Protein 2Q3I (pdb70)

Structure (mmCIF, N/CA/C/O backbone):
data_2Q3I
#
_entry.id   2Q3I
#
_cell.length_a   50.702
_cell.length_b   50.702
_cell.length_c   67.858
_cell.angle_alpha   90.00
_cell.angle_beta   90.00
_cell.angle_gamma   120.00
#
_symmetry.space_group_name_H-M   'P 3 2 1'
#
loop_
_entity.id
_entity.type
_entity.pdbx_description
1 polymer 'Fusion protein between the Coiled-Coil pocket of HIV GP41 and gcn4-PIQI'
2 polymer D-peptide
3 non-polymer 'CHLORIDE ION'
4 water water
#
loop_
_atom_site.group_PDB
_atom_site.id
_atom_site.type_symbol
_atom_site.label_atom_id
_atom_site.label_alt_id
_atom_site.label_comp_id
_atom_site.label_asym_id
_atom_site.label_entity_id
_atom_site.label_seq_id
_atom_site.pdbx_PDB_ins_code
_atom_site.Cartn_x
_atom_site.Cartn_y
_atom_site.Cartn_z
_atom_site.occupancy
_atom_site.B_iso_or_equiv
_atom_site.auth_seq_id
_atom_site.auth_comp_id
_atom_site.auth_asym_id
_atom_site.auth_atom_id
_atom_site.pdbx_PDB_model_num
ATOM 4 N N . ARG A 1 2 ? 19.032 10.687 65.382 1.00 25.00 1 ARG A N 1
ATOM 5 C CA . ARG A 1 2 ? 19.245 11.585 64.245 1.00 26.54 1 ARG A CA 1
ATOM 6 C C . ARG A 1 2 ? 20.516 11.302 63.453 1.00 23.63 1 ARG A C 1
ATOM 7 O O . ARG A 1 2 ? 20.539 11.454 62.226 1.00 24.65 1 ARG A O 1
ATOM 15 N N . MET A 1 3 ? 21.574 10.892 64.129 1.00 23.12 2 MET A N 1
ATOM 16 C CA . MET A 1 3 ? 22.799 10.631 63.400 1.00 22.72 2 MET A CA 1
ATOM 17 C C . MET A 1 3 ? 22.581 9.508 62.401 1.00 22.62 2 MET A C 1
ATOM 18 O O . MET A 1 3 ? 23.101 9.570 61.295 1.00 20.80 2 MET A O 1
ATOM 23 N N . LYS A 1 4 ? 21.853 8.469 62.801 1.00 23.05 3 LYS A N 1
ATOM 24 C CA . LYS A 1 4 ? 21.597 7.358 61.880 1.00 23.70 3 LYS A CA 1
ATOM 25 C C . LYS A 1 4 ? 20.787 7.827 60.665 1.00 23.91 3 LYS A C 1
ATOM 26 O O . LYS A 1 4 ? 21.059 7.399 59.527 1.00 23.11 3 LYS A O 1
ATOM 32 N N . GLN A 1 5 ? 19.808 8.711 60.875 1.00 23.06 4 GLN A N 1
ATOM 33 C CA . GLN A 1 5 ? 19.000 9.203 59.754 1.00 24.64 4 GLN A CA 1
ATOM 34 C 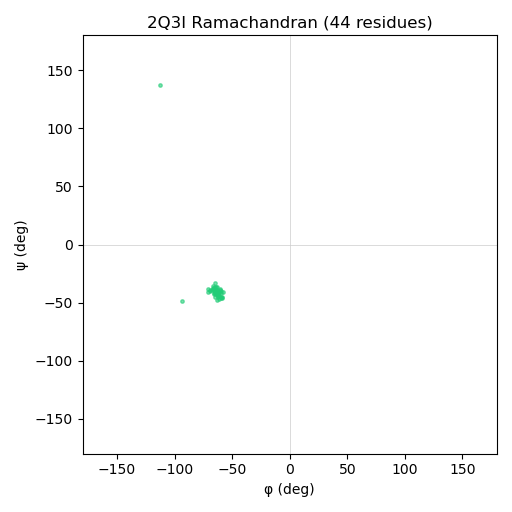C . GLN A 1 5 ? 19.873 10.004 58.787 1.00 22.37 4 GLN A C 1
ATOM 35 O O . GLN A 1 5 ? 19.768 9.843 57.554 1.00 23.03 4 GLN A O 1
ATOM 41 N N . ILE A 1 6 ? 20.775 10.827 59.338 1.00 20.19 5 ILE A N 1
ATOM 42 C CA . ILE A 1 6 ? 21.714 11.577 58.504 1.00 19.24 5 ILE A CA 1
ATOM 43 C C . ILE A 1 6 ? 22.622 10.631 57.728 1.00 18.88 5 ILE A C 1
ATOM 44 O O . ILE A 1 6 ? 22.842 10.834 56.545 1.00 19.23 5 ILE A O 1
ATOM 49 N N . GLU A 1 7 ? 23.157 9.607 58.401 1.00 17.49 6 GLU A N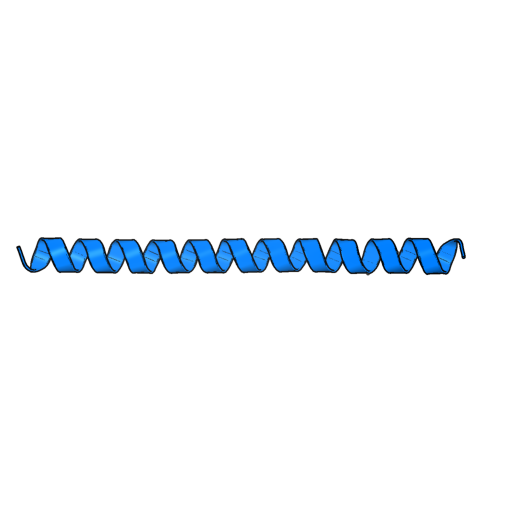 1
ATOM 50 C CA . GLU A 1 7 ? 24.041 8.653 57.750 1.00 17.58 6 GLU A CA 1
ATOM 51 C C . GLU A 1 7 ? 23.318 7.905 56.637 1.00 17.66 6 GLU A C 1
ATOM 52 O O . GLU A 1 7 ? 23.875 7.737 55.552 1.00 18.42 6 GLU A O 1
ATOM 58 N N . ASP A 1 8 ? 22.092 7.462 56.891 1.00 19.77 7 ASP A N 1
ATOM 59 C CA . ASP A 1 8 ? 21.371 6.728 55.858 1.00 21.08 7 ASP A CA 1
ATOM 60 C C . ASP A 1 8 ? 21.101 7.618 54.657 1.00 22.00 7 ASP A C 1
ATOM 61 O O . ASP A 1 8 ? 21.173 7.146 53.519 1.00 22.18 7 ASP A O 1
ATOM 66 N N . LYS A 1 9 ? 20.818 8.897 54.899 1.00 20.29 8 LYS A N 1
ATOM 67 C CA . LYS A 1 9 ? 20.553 9.822 53.786 1.00 21.91 8 LYS A CA 1
ATOM 68 C C . LYS A 1 9 ? 21.825 10.088 52.982 1.00 20.40 8 LYS A C 1
ATOM 69 O O . LYS A 1 9 ? 21.802 10.192 51.736 1.00 21.26 8 LYS A O 1
ATOM 75 N N . ILE A 1 10 ? 22.945 10.221 53.676 1.00 18.81 9 ILE A N 1
ATOM 76 C CA . ILE A 1 10 ? 24.207 10.420 52.976 1.00 17.67 9 ILE A CA 1
ATOM 77 C C . ILE A 1 10 ? 24.510 9.199 52.081 1.00 19.37 9 ILE A C 1
ATOM 78 O O . ILE A 1 10 ? 24.925 9.355 50.956 1.00 18.83 9 ILE A O 1
ATOM 83 N N . GLU A 1 11 ? 24.264 7.988 52.580 1.00 19.40 10 GLU A N 1
ATOM 84 C CA . GLU A 1 11 ? 24.540 6.809 51.748 1.00 21.12 10 GLU A CA 1
ATOM 85 C C . GLU A 1 11 ? 23.605 6.803 50.522 1.00 21.66 10 GLU A C 1
ATOM 86 O O . GLU A 1 11 ? 24.028 6.452 49.410 1.00 22.38 10 GLU A O 1
ATOM 92 N N . GLU A 1 12 ? 22.361 7.238 50.695 1.00 21.48 11 GLU A N 1
ATOM 93 C CA . GLU A 1 12 ? 21.419 7.318 49.577 1.00 23.32 11 GLU A CA 1
ATOM 94 C C . GLU A 1 12 ? 21.874 8.349 48.536 1.00 22.99 11 GLU A C 1
ATOM 95 O O . GLU A 1 12 ? 21.725 8.122 47.312 1.00 24.65 11 GLU A O 1
ATOM 101 N N . ILE A 1 13 ? 22.412 9.471 49.006 1.00 20.27 12 ILE A N 1
ATOM 102 C CA . ILE A 1 13 ? 22.920 10.518 48.092 1.00 21.01 12 ILE A CA 1
ATOM 103 C C . ILE A 1 13 ? 24.117 9.949 47.330 1.00 20.71 12 ILE A C 1
ATOM 104 O O . ILE A 1 13 ? 24.281 10.220 46.121 1.00 21.44 12 ILE A O 1
ATOM 109 N N . GLU A 1 14 ? 24.988 9.210 48.019 1.00 20.50 13 GLU A N 1
ATOM 110 C CA . GLU A 1 14 ? 26.131 8.586 47.377 1.00 22.66 13 GLU A CA 1
ATOM 111 C C . GLU A 1 14 ? 25.683 7.633 46.284 1.00 24.24 13 GLU A C 1
ATOM 112 O O . GLU A 1 14 ? 26.244 7.619 45.195 1.00 23.92 13 GLU A O 1
ATOM 118 N N . SER A 1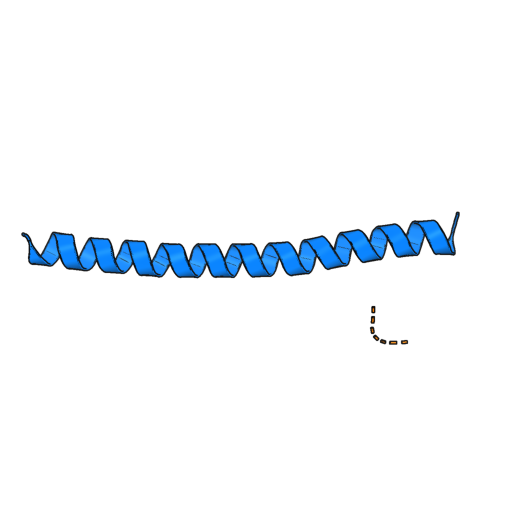 15 ? 24.684 6.821 46.599 1.00 24.84 14 SER A N 1
ATOM 119 C CA . SER A 1 15 ? 24.152 5.845 45.657 1.00 27.63 14 SER A CA 1
ATOM 120 C C . SER A 1 15 ? 23.653 6.544 44.408 1.00 28.21 14 SER A C 1
ATOM 121 O O . SER A 1 15 ? 23.911 6.091 43.283 1.00 29.28 14 SER A O 1
ATOM 124 N N . LYS A 1 16 ? 22.898 7.624 44.601 1.00 26.36 15 LYS A N 1
ATOM 125 C CA . LYS A 1 16 ? 22.347 8.37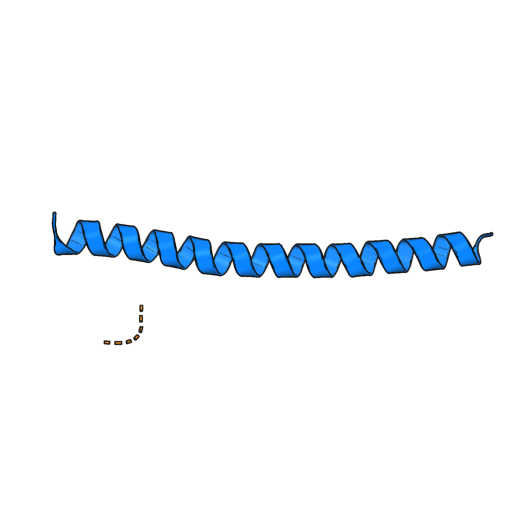7 43.472 1.00 28.51 15 LYS A CA 1
ATOM 126 C C . LYS A 1 16 ? 23.457 9.028 42.662 1.00 28.28 15 LYS A C 1
ATOM 127 O O . LYS A 1 16 ? 23.368 9.096 41.425 1.00 29.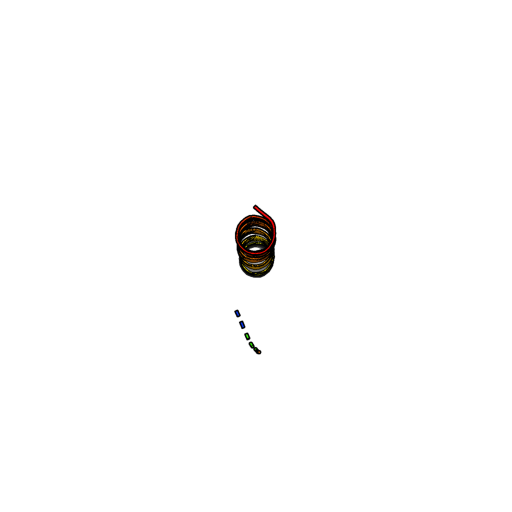28 15 LYS A O 1
ATOM 133 N N . GLN A 1 17 ? 24.501 9.504 43.335 1.00 25.21 16 GLN A N 1
ATOM 134 C CA . GLN A 1 17 ? 25.604 10.119 42.622 1.00 24.17 16 GLN A CA 1
ATOM 135 C C . GLN A 1 17 ? 26.227 9.072 41.673 1.00 25.25 16 GLN A C 1
ATOM 136 O O . GLN A 1 17 ? 26.645 9.404 40.550 1.00 24.70 16 GLN A O 1
ATOM 142 N N . LYS A 1 18 ? 26.313 7.810 42.116 1.00 24.47 17 LYS A N 1
ATOM 143 C CA . LYS A 1 18 ? 26.875 6.761 41.270 1.00 26.73 17 LYS A CA 1
ATOM 144 C C . LYS A 1 18 ? 25.962 6.493 40.067 1.00 27.15 17 LYS A C 1
ATOM 145 O O . LYS A 1 18 ? 26.452 6.282 38.942 1.00 28.55 17 LYS A O 1
ATOM 151 N N . LYS A 1 19 ? 24.653 6.516 40.271 1.00 27.32 18 LYS A N 1
ATOM 152 C CA . LYS A 1 19 ? 23.748 6.291 39.150 1.00 29.08 18 LYS A CA 1
ATOM 153 C C . LYS A 1 19 ? 23.863 7.453 38.174 1.00 29.03 18 LYS A C 1
ATOM 154 O O . LYS A 1 19 ? 23.777 7.248 36.963 1.00 28.26 18 LYS A O 1
ATOM 160 N N . ILE A 1 20 ? 24.028 8.673 38.691 1.00 27.73 19 ILE A N 1
ATOM 161 C CA . ILE A 1 20 ? 24.193 9.851 37.819 1.00 25.98 19 ILE A CA 1
ATOM 162 C C . ILE A 1 20 ? 25.455 9.676 36.984 1.00 25.52 19 ILE A C 1
ATOM 163 O O . ILE A 1 20 ? 25.447 9.944 35.775 1.00 24.06 19 ILE A O 1
ATOM 168 N N . GLU A 1 21 ? 26.533 9.235 37.623 1.00 23.90 20 GLU A N 1
ATOM 169 C CA . GLU A 1 21 ? 27.802 9.004 36.932 1.00 24.69 20 GLU A CA 1
ATOM 170 C C . GLU A 1 21 ? 27.612 7.932 35.840 1.00 26.56 20 GLU A C 1
ATOM 171 O O . GLU A 1 21 ? 28.201 8.033 34.756 1.00 26.55 20 GLU A O 1
ATOM 177 N N . ASN A 1 22 ? 26.815 6.904 36.127 1.00 27.35 21 ASN A N 1
ATOM 178 C CA . ASN A 1 22 ? 26.556 5.853 35.127 1.00 27.56 21 ASN A CA 1
ATOM 179 C C . ASN A 1 22 ? 25.771 6.430 33.942 1.00 28.40 21 ASN A C 1
ATOM 180 O O . ASN A 1 22 ? 25.997 6.046 32.791 1.00 27.54 21 ASN A O 1
ATOM 185 N N . GLU A 1 23 ? 24.842 7.330 34.235 1.00 27.53 22 GLU A N 1
ATOM 186 C CA . GLU A 1 23 ? 24.009 7.971 33.219 1.00 28.78 22 GLU A CA 1
ATOM 187 C C . GLU A 1 23 ? 24.930 8.774 32.312 1.00 27.04 22 GLU A C 1
ATOM 188 O O . GLU A 1 23 ? 24.837 8.709 31.078 1.00 26.38 22 GLU A O 1
ATOM 194 N N . ILE A 1 24 ? 25.816 9.543 32.928 1.00 25.67 23 ILE A N 1
ATOM 195 C CA . ILE A 1 24 ? 26.783 10.345 32.186 1.00 24.45 23 ILE A CA 1
ATOM 196 C C . ILE A 1 24 ? 27.646 9.461 31.284 1.00 24.79 23 ILE A C 1
ATOM 197 O O . ILE A 1 24 ? 27.915 9.823 30.150 1.00 24.11 23 ILE A O 1
ATOM 202 N N . ALA A 1 25 ? 28.076 8.304 31.760 1.00 24.36 24 ALA A N 1
ATOM 203 C CA . ALA A 1 25 ? 28.910 7.447 30.922 1.00 23.45 24 ALA A CA 1
ATOM 204 C C . ALA A 1 25 ? 28.126 6.984 29.717 1.00 23.82 24 ALA A C 1
ATOM 205 O O . ALA A 1 25 ? 28.674 6.891 28.614 1.00 25.55 24 ALA A O 1
ATOM 207 N N . ARG A 1 26 ? 26.854 6.682 29.912 1.00 24.41 25 ARG A N 1
ATOM 208 C CA . ARG A 1 26 ? 26.026 6.220 28.790 1.00 24.73 25 ARG A CA 1
ATOM 2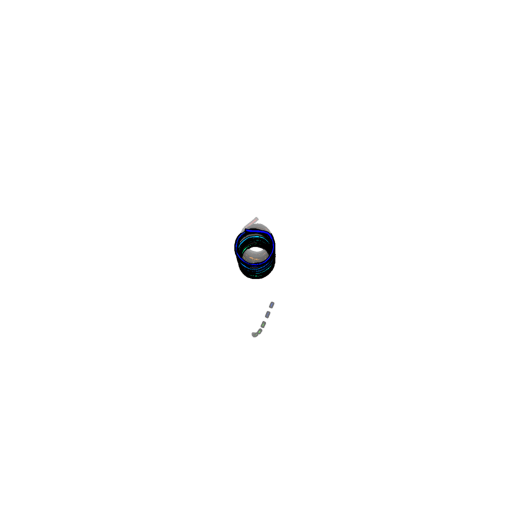09 C C . ARG A 1 26 ? 25.829 7.349 27.768 1.00 25.34 25 ARG A C 1
ATOM 210 O O . ARG A 1 26 ? 25.853 7.109 26.546 1.00 23.63 25 ARG A O 1
ATOM 218 N N . ILE A 1 27 ? 25.667 8.577 28.255 1.00 22.00 26 ILE A N 1
ATOM 219 C CA . ILE A 1 27 ? 25.499 9.740 27.368 1.00 22.42 26 ILE A CA 1
ATOM 220 C C . ILE A 1 27 ? 26.766 9.920 26.560 1.00 22.26 26 ILE A C 1
ATOM 221 O O . ILE A 1 27 ? 26.716 10.167 25.342 1.00 22.60 26 ILE A O 1
ATOM 226 N N . LYS A 1 28 ? 27.913 9.781 27.213 1.00 21.32 27 LYS A N 1
ATOM 227 C CA . LYS A 1 28 ? 29.165 9.950 26.502 1.00 22.93 27 LYS A CA 1
ATOM 228 C C . LYS A 1 28 ? 29.353 8.907 25.413 1.00 23.73 27 LYS A C 1
ATOM 229 O O . LYS A 1 28 ? 29.875 9.220 24.344 1.00 24.03 27 LYS A O 1
ATOM 235 N N . LYS A 1 29 ? 28.913 7.682 25.657 1.00 23.69 28 LYS A N 1
ATOM 236 C CA . LYS A 1 29 ? 29.041 6.629 24.629 1.00 22.37 28 LYS A CA 1
ATOM 237 C C . LYS A 1 29 ? 28.177 6.990 23.407 1.00 22.08 28 LYS A C 1
ATOM 238 O O . LYS A 1 29 ? 28.607 6.834 22.249 1.00 22.01 28 LYS A O 1
ATOM 244 N N . LEU A 1 30 ? 26.973 7.482 23.644 1.00 20.54 29 LEU A N 1
ATOM 245 C CA . LEU A 1 30 ? 26.114 7.833 22.510 1.00 20.46 29 LEU A CA 1
ATOM 246 C C . LEU A 1 30 ? 26.657 9.073 21.798 1.00 19.83 29 LEU A C 1
ATOM 247 O O . LEU A 1 30 ? 26.646 9.143 20.569 1.00 19.74 29 LEU A O 1
ATOM 252 N N . LEU A 1 31 ? 27.132 10.056 22.556 1.00 19.13 30 LEU A N 1
ATOM 253 C CA . LEU A 1 31 ? 27.690 11.250 21.959 1.00 20.31 30 LEU A CA 1
ATOM 254 C C . LEU A 1 31 ? 28.868 10.848 21.072 1.00 20.40 30 LEU A C 1
ATOM 255 O O . LEU A 1 31 ? 29.016 11.358 19.960 1.00 21.72 30 LEU A O 1
ATOM 260 N N . GLN A 1 32 ? 29.713 9.921 21.525 1.00 21.61 31 GLN A N 1
ATOM 261 C CA . GLN A 1 32 ? 30.827 9.519 20.682 1.00 21.47 31 GLN A CA 1
ATOM 262 C C . GLN A 1 32 ? 30.328 8.821 19.411 1.00 20.50 31 GLN A C 1
ATOM 263 O O . GLN A 1 32 ? 30.947 8.970 18.342 1.00 22.31 31 GLN A O 1
ATOM 269 N N . LEU A 1 33 ? 29.224 8.090 19.488 1.00 19.27 32 LEU A N 1
ATOM 270 C CA . LEU A 1 33 ? 28.685 7.484 18.256 1.00 19.52 32 LEU A CA 1
ATOM 271 C C . LEU A 1 33 ? 28.228 8.606 17.292 1.00 19.20 32 LEU A C 1
ATOM 272 O O . LEU A 1 33 ? 28.425 8.512 16.067 1.00 19.60 32 LEU A O 1
ATOM 277 N N . THR A 1 34 ? 27.612 9.661 17.833 1.00 18.41 33 THR A N 1
ATOM 278 C CA . THR A 1 34 ? 27.157 10.714 16.915 1.00 18.62 33 THR A CA 1
ATOM 279 C C . THR A 1 34 ? 28.324 11.437 16.259 1.00 17.69 33 THR A C 1
ATOM 280 O O . THR A 1 34 ? 28.224 11.832 15.074 1.00 17.88 33 THR A O 1
ATOM 284 N N . VAL A 1 35 ? 29.415 11.622 17.014 1.00 18.38 34 VAL A N 1
ATOM 285 C CA . VAL A 1 35 ? 30.615 12.247 16.476 1.00 17.99 34 VAL A CA 1
ATOM 286 C C . VAL A 1 35 ? 31.109 11.376 15.296 1.00 18.31 34 VAL A C 1
ATOM 287 O O . VAL A 1 35 ? 31.459 11.903 14.209 1.00 19.04 34 VAL A O 1
ATOM 291 N N . TRP A 1 36 ? 31.140 10.053 15.511 1.00 18.04 35 TRP A N 1
ATOM 292 C CA . TRP A 1 36 ? 31.564 9.125 14.462 1.00 19.27 35 TRP A CA 1
ATOM 293 C C . TRP A 1 36 ? 30.641 9.187 13.245 1.00 18.30 35 TRP A C 1
ATOM 294 O O . TRP A 1 36 ? 31.111 9.184 12.108 1.00 18.78 35 TRP A O 1
ATOM 305 N N . GLY A 1 37 ? 29.329 9.264 13.490 1.00 16.54 36 GLY A N 1
ATOM 306 C CA . GLY A 1 37 ? 28.354 9.335 12.408 1.00 16.90 36 GLY A CA 1
ATOM 307 C C . GLY A 1 37 ? 28.511 10.597 11.548 1.00 16.62 36 GLY A C 1
ATOM 308 O O . GLY A 1 37 ? 28.446 10.542 10.315 1.00 17.66 36 GLY A O 1
ATOM 309 N N . ILE A 1 38 ? 28.731 11.739 12.192 1.00 16.66 37 ILE A N 1
ATOM 310 C CA . ILE A 1 38 ? 28.918 12.967 11.435 1.00 16.03 37 ILE A CA 1
ATOM 311 C C . ILE A 1 38 ? 30.223 12.846 10.620 1.00 16.98 37 ILE A C 1
ATOM 312 O O . ILE A 1 38 ? 30.249 13.257 9.454 1.00 17.65 37 ILE A O 1
ATOM 317 N N . LYS A 1 39 ? 31.277 12.315 11.251 1.00 17.34 38 LYS A N 1
ATOM 318 C CA . LYS A 1 39 ? 32.567 12.164 10.550 1.00 17.43 38 LYS A CA 1
ATOM 319 C C . LYS A 1 39 ? 32.387 11.270 9.337 1.00 18.43 38 LYS A C 1
ATOM 320 O O . LYS A 1 39 ? 32.936 11.552 8.261 1.00 18.95 38 LYS A O 1
ATOM 326 N N . GLN A 1 40 ? 31.589 10.210 9.497 1.00 17.47 39 GLN A N 1
ATOM 327 C CA . GLN A 1 40 ? 31.330 9.288 8.386 1.00 20.15 39 GLN A CA 1
ATOM 328 C C . GLN A 1 40 ? 30.565 9.956 7.230 1.00 18.67 39 GLN A C 1
ATOM 329 O O . GLN A 1 40 ? 30.915 9.788 6.030 1.00 21.62 39 GLN A O 1
ATOM 335 N N . LEU A 1 41 ? 29.525 10.720 7.569 1.00 17.74 40 LEU A N 1
ATOM 336 C CA . LEU A 1 41 ? 28.746 11.405 6.537 1.00 18.52 40 LEU A CA 1
ATOM 337 C C . LEU A 1 41 ? 29.652 12.376 5.787 1.00 18.45 40 LEU A C 1
ATOM 338 O O . LEU A 1 41 ? 29.629 12.437 4.566 1.00 19.35 40 LEU A O 1
ATOM 343 N N . GLN A 1 42 ? 30.433 13.151 6.533 1.00 16.91 41 GLN A N 1
ATOM 344 C CA . GLN A 1 42 ? 31.335 14.102 5.890 1.00 17.74 41 GLN A CA 1
ATOM 345 C C . GLN A 1 42 ? 32.328 13.399 4.953 1.00 19.45 41 GLN A C 1
ATOM 346 O O . GLN A 1 42 ? 32.529 13.856 3.820 1.00 21.00 41 GLN A O 1
ATOM 352 N N . ALA A 1 43 ? 32.923 12.296 5.406 1.00 19.66 42 ALA A N 1
ATOM 353 C CA . ALA A 1 43 ? 33.912 11.604 4.567 1.00 20.32 42 ALA A CA 1
ATOM 354 C C . ALA A 1 43 ? 33.314 10.942 3.359 1.00 22.46 42 ALA A C 1
ATOM 355 O O . ALA A 1 43 ? 33.876 11.010 2.266 1.00 23.19 42 ALA A O 1
ATOM 357 N N . ARG A 1 44 ? 32.151 10.331 3.532 1.00 21.71 43 ARG A N 1
ATOM 358 C CA . ARG A 1 44 ? 31.512 9.619 2.426 1.00 24.66 43 ARG A CA 1
ATOM 359 C C . ARG A 1 44 ? 30.972 10.545 1.361 1.00 24.77 43 ARG A C 1
ATOM 360 O O . ARG A 1 44 ? 31.055 10.251 0.148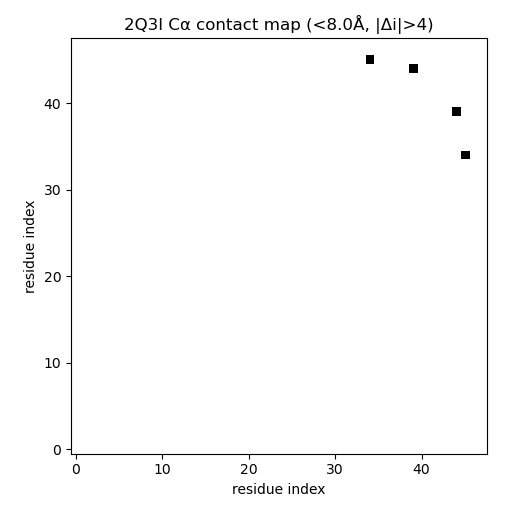 1.00 26.64 43 ARG A O 1
ATOM 368 N N . ILE A 1 45 ? 30.422 11.669 1.796 1.00 22.83 44 ILE A N 1
ATOM 369 C CA . ILE A 1 45 ? 29.798 12.593 0.870 1.00 24.37 44 ILE A CA 1
ATOM 370 C C . ILE A 1 45 ? 30.700 13.693 0.363 1.00 25.14 44 ILE A C 1
ATOM 371 O O . ILE A 1 45 ? 30.798 13.920 -0.853 1.00 26.30 44 ILE A O 1
ATOM 376 N N . LEU A 1 46 ? 31.392 14.351 1.283 1.00 25.98 45 LEU A N 1
ATOM 377 C CA . LEU A 1 46 ? 32.255 15.484 0.921 1.00 29.05 45 LEU A CA 1
ATOM 378 C C . LEU A 1 46 ? 33.739 15.213 0.806 1.00 31.26 45 LEU A C 1
ATOM 379 O O . LEU A 1 46 ? 34.427 16.053 0.180 1.00 36.84 45 LEU A O 1
ATOM 388 N N . GLY B 2 2 ? 33.797 0.602 13.340 1.00 37.15 1 GLY D N 1
ATOM 389 C CA . GLY B 2 2 ? 32.812 1.579 13.775 1.00 33.67 1 GLY D CA 1
ATOM 390 C C . GLY B 2 2 ? 31.365 1.303 13.395 1.00 30.33 1 GLY D C 1
ATOM 391 O O . GLY B 2 2 ? 31.048 0.466 12.545 1.00 28.38 1 GLY D O 1
ATOM 403 N N . GLY B 2 5 ? 30.2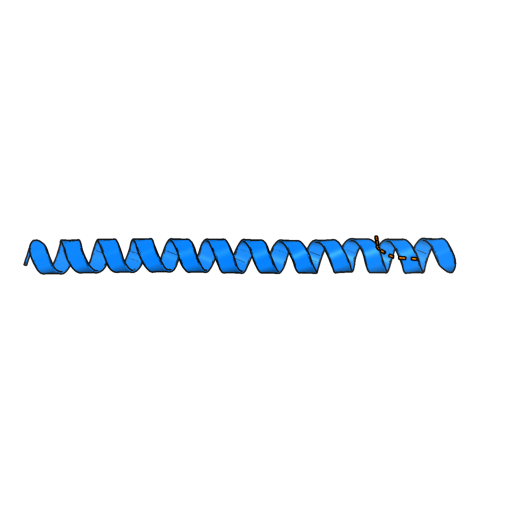19 -2.318 13.396 1.00 27.40 4 GLY D N 1
ATOM 404 C CA . GLY B 2 5 ? 30.894 -3.308 12.560 1.00 26.11 4 GLY D CA 1
ATOM 405 C C . GLY B 2 5 ? 30.001 -3.821 11.442 1.00 25.73 4 GLY D C 1
ATOM 406 O O . GLY B 2 5 ? 29.220 -3.056 10.860 1.00 24.88 4 GLY D O 1
ATOM 415 N N . GLY B 2 7 ? 30.611 -4.363 8.438 1.00 28.26 6 GLY D N 1
ATOM 416 C CA . GLY B 2 7 ? 30.833 -3.693 7.160 1.00 30.08 6 GLY D CA 1
ATOM 417 C C . GLY B 2 7 ? 30.181 -2.321 7.101 1.00 32.23 6 GLY D C 1
ATOM 418 O O . GLY B 2 7 ? 30.242 -1.631 6.074 1.00 32.61 6 GLY D O 1
#

Sequence (48 aa):
RMKQIEDKIEEIESKQKKIENEIARIKKLLQLTVWGIKQLQARILGGG

Foldseek 3Di:
DVVVVVVVVVVVVVVVVVVVVVVVVVVVVVVVVVVVVVVCVVVPD

B-factor: mean 31.78, std 12.33, range [15.83, 67.79]

Organism: Human immunodeficiency virus type 1 (NCBI:txid11676)

CATH classification: 1.20.5.170

InterPro domains:
  IPR000328 Retroviral envelope protein GP41-like [PF00517] (532-721)
  IPR000328 Retroviral envelope protein GP41-like [cd09909] (541-667)
  IPR000777 Human immunodeficiency virus 1, envelope glycoprotein Gp120 [PF00516] (35-513)
  IPR036377 Gp120 core superfamily [G3DSA:2.170.40.20] (40-151)
  IPR036377 Gp120 core superfamily [G3DSA:2.170.40.20] (152-514)
  IPR036377 Gp120 core superfamily [SSF56502] (85-132)
  IPR036377 Gp120 core superfamily [SSF56502] (153-494)
  IPR037527 Envelope glycoprotein Gp160 [MF_04083] (4-858)

Radius of gyration: 19.93 Å; Cα contacts (8 Å, |Δi|>4): 2; chains: 2; bounding box: 15×19×63 Å

Solvent-accessible surface area: 5661 Å² total

Secondary structure (DSSP, 8-state):
-HHHHHHHHHHHHHHHHHHHHHHHHHHHHHHHHHHHHHHHHHHH-/---